Protein AF-A0A1S1PRV0-F1 (afdb_monomer_lite)

Organism: NCBI:txid2599596

Sequence (69 aa):
MSLIHSLLEGLDDGDRDRTVGLINSSITADLENVAAGAGPARQVDVGTRSRARRSGGGSRSGSRSKSGR

Structure (mmCIF, N/CA/C/O backbone):
data_AF-A0A1S1PRV0-F1
#
_entry.id   AF-A0A1S1PRV0-F1
#
loop_
_atom_site.group_PDB
_atom_site.id
_atom_site.type_symbol
_atom_site.label_atom_id
_atom_site.label_alt_id
_atom_site.label_comp_id
_atom_site.label_asym_id
_atom_site.label_entity_id
_atom_site.label_seq_id
_atom_site.pdbx_PDB_ins_code
_atom_site.Cartn_x
_atom_site.Cartn_y
_atom_site.Cartn_z
_atom_site.occupancy
_atom_site.B_iso_or_equiv
_atom_site.auth_seq_id
_atom_site.auth_comp_id
_atom_site.auth_asym_id
_atom_site.auth_atom_id
_atom_site.pdbx_PDB_model_num
ATOM 1 N N . MET A 1 1 ? -4.159 -12.965 -12.919 1.00 56.22 1 MET A N 1
ATOM 2 C CA . MET A 1 1 ? -3.120 -11.931 -12.714 1.00 56.22 1 MET A CA 1
ATOM 3 C C . MET A 1 1 ? -3.201 -11.432 -11.280 1.00 56.22 1 MET A C 1
ATOM 5 O O . MET A 1 1 ? -4.309 -11.280 -10.784 1.00 56.22 1 MET A O 1
ATOM 9 N N . SER A 1 2 ? -2.064 -11.247 -10.605 1.00 81.12 2 SER A N 1
ATOM 10 C CA . SER A 1 2 ? -2.011 -10.729 -9.227 1.00 81.12 2 SER A CA 1
ATOM 11 C C . SER A 1 2 ? -1.981 -9.193 -9.233 1.00 81.12 2 SER A C 1
ATOM 13 O O . SER A 1 2 ? -1.384 -8.598 -10.128 1.00 81.12 2 SER A O 1
ATOM 15 N N . LEU A 1 3 ? -2.618 -8.556 -8.242 1.00 79.25 3 LEU A N 1
ATOM 16 C CA . LEU A 1 3 ? -2.641 -7.092 -8.079 1.00 79.25 3 LEU A CA 1
ATOM 17 C C . LEU A 1 3 ? -1.236 -6.487 -8.030 1.00 79.25 3 LEU A C 1
ATOM 19 O O . LEU A 1 3 ? -1.004 -5.429 -8.597 1.00 79.25 3 LEU A O 1
ATOM 23 N N . ILE A 1 4 ? -0.293 -7.189 -7.404 1.00 77.50 4 ILE A N 1
ATOM 24 C CA . ILE A 1 4 ? 1.104 -6.759 -7.310 1.00 77.50 4 ILE A CA 1
ATOM 25 C C . ILE A 1 4 ? 1.729 -6.689 -8.706 1.00 77.50 4 ILE A C 1
ATOM 27 O O . ILE A 1 4 ? 2.409 -5.725 -9.022 1.00 77.50 4 ILE A O 1
ATOM 31 N N . HIS A 1 5 ? 1.436 -7.650 -9.585 1.00 78.56 5 HIS A N 1
ATOM 32 C CA . HIS A 1 5 ? 1.926 -7.592 -10.963 1.00 78.56 5 HIS A CA 1
ATOM 33 C C . HIS A 1 5 ? 1.334 -6.422 -11.754 1.00 78.56 5 HIS A C 1
ATOM 35 O O . HIS A 1 5 ? 2.055 -5.832 -12.546 1.00 78.56 5 HIS A O 1
ATOM 41 N N . 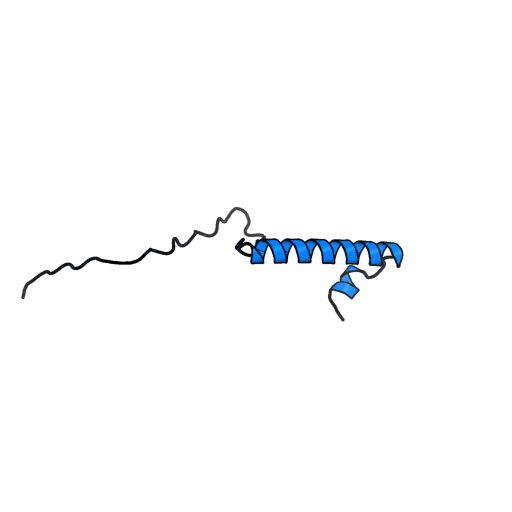SER A 1 6 ? 0.064 -6.073 -11.523 1.00 81.12 6 SER A N 1
ATOM 42 C CA . SER A 1 6 ? -0.579 -4.922 -12.173 1.00 81.12 6 SER A CA 1
ATOM 43 C C . SER A 1 6 ? -0.046 -3.582 -11.654 1.00 81.12 6 SER A C 1
ATOM 45 O O . SER A 1 6 ? 0.124 -2.652 -12.431 1.00 81.12 6 SER A O 1
ATOM 47 N N . LEU A 1 7 ? 0.252 -3.481 -10.357 1.00 78.06 7 LEU A N 1
ATOM 48 C CA . LEU A 1 7 ? 0.829 -2.275 -9.751 1.00 78.06 7 LEU A CA 1
ATOM 49 C C . LEU A 1 7 ? 2.287 -2.040 -10.159 1.00 78.06 7 LEU A C 1
ATOM 51 O O . LEU A 1 7 ? 2.760 -0.910 -10.117 1.00 78.06 7 LEU A O 1
ATOM 55 N N . LEU A 1 8 ? 2.997 -3.109 -10.520 1.00 83.50 8 LEU A N 1
ATOM 56 C CA . LEU A 1 8 ? 4.417 -3.086 -10.871 1.00 83.50 8 LEU A CA 1
ATOM 57 C C . LEU A 1 8 ? 4.649 -3.214 -12.382 1.00 83.50 8 LEU A C 1
ATOM 59 O O . LEU A 1 8 ? 5.764 -3.510 -12.823 1.00 83.50 8 LEU A O 1
ATOM 63 N N . GLU A 1 9 ? 3.597 -3.072 -13.181 1.00 87.12 9 GLU A N 1
ATOM 64 C CA . GLU A 1 9 ? 3.675 -3.111 -14.635 1.00 87.12 9 GLU A CA 1
ATOM 65 C C . GLU A 1 9 ? 4.305 -1.810 -15.156 1.00 87.12 9 GLU A C 1
ATOM 67 O O . GLU A 1 9 ? 3.911 -0.717 -14.758 1.00 87.12 9 GLU A O 1
ATOM 72 N N . GLY A 1 10 ? 5.319 -1.921 -16.020 1.00 83.75 10 GLY A N 1
ATOM 73 C CA . GLY A 1 10 ? 6.035 -0.764 -16.577 1.00 83.75 10 GLY A CA 1
ATOM 74 C C . GLY A 1 10 ? 7.159 -0.186 -15.706 1.00 83.75 10 GLY A C 1
ATOM 75 O O . GLY A 1 10 ? 7.830 0.738 -16.156 1.00 83.75 10 GLY A O 1
ATOM 76 N N . LEU A 1 11 ? 7.396 -0.729 -14.507 1.00 85.19 11 LEU A N 1
ATOM 77 C CA . LEU A 1 11 ? 8.596 -0.428 -13.717 1.00 85.19 11 LEU A CA 1
ATOM 78 C C . LEU A 1 11 ? 9.784 -1.259 -14.201 1.00 85.19 11 LEU A C 1
ATOM 80 O O . LEU A 1 11 ? 9.612 -2.420 -14.586 1.00 85.19 11 LEU A O 1
ATOM 84 N N . ASP A 1 12 ? 10.978 -0.670 -14.141 1.00 88.69 12 ASP A N 1
ATOM 85 C CA . ASP A 1 12 ? 12.213 -1.429 -14.300 1.00 88.69 12 ASP A CA 1
ATOM 86 C C . ASP A 1 12 ? 12.449 -2.361 -13.099 1.00 88.69 12 ASP A C 1
ATOM 88 O O . ASP A 1 12 ? 11.786 -2.260 -12.061 1.00 88.69 12 ASP A O 1
ATOM 92 N N . ASP A 1 13 ? 13.364 -3.319 -13.251 1.00 85.31 13 ASP A N 1
ATOM 93 C CA . ASP A 1 13 ? 13.585 -4.353 -12.236 1.00 85.31 13 ASP A CA 1
ATOM 94 C C . ASP A 1 13 ? 14.061 -3.765 -10.892 1.00 85.31 13 ASP A C 1
ATOM 96 O O . ASP A 1 13 ? 13.681 -4.260 -9.830 1.00 85.31 13 ASP A O 1
ATOM 100 N N . GLY A 1 14 ? 14.825 -2.665 -10.915 1.00 86.50 14 GLY A N 1
ATOM 101 C CA . GLY A 1 14 ? 15.320 -2.009 -9.702 1.00 86.50 14 GLY A CA 1
ATOM 102 C C . GLY A 1 14 ? 14.218 -1.278 -8.933 1.00 86.50 14 GLY A C 1
ATOM 103 O O . GLY A 1 14 ? 14.093 -1.427 -7.712 1.00 86.50 14 GLY A O 1
ATOM 104 N N . ASP A 1 15 ? 13.380 -0.526 -9.641 1.00 86.69 15 ASP A N 1
ATOM 105 C CA . ASP A 1 15 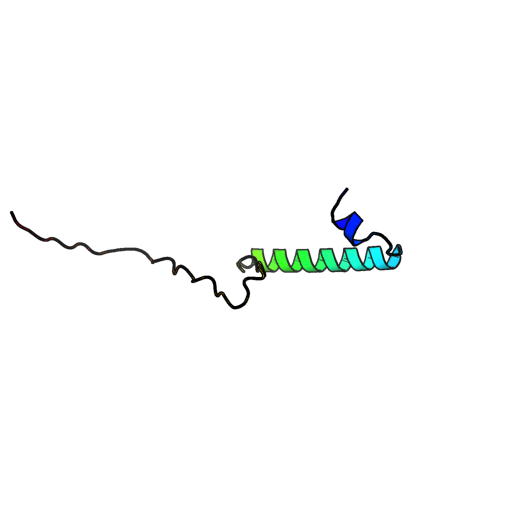? 12.227 0.167 -9.074 1.00 86.69 15 ASP A CA 1
ATOM 106 C C . ASP A 1 15 ? 11.148 -0.815 -8.623 1.00 86.69 15 ASP A C 1
ATOM 108 O O . ASP A 1 15 ? 10.492 -0.597 -7.597 1.00 86.69 15 ASP A O 1
ATOM 112 N N . ARG A 1 16 ? 10.994 -1.936 -9.333 1.00 88.12 16 ARG A N 1
ATOM 113 C CA . ARG A 1 16 ? 10.123 -3.038 -8.930 1.00 88.12 16 ARG A CA 1
ATOM 114 C C . ARG A 1 16 ? 10.557 -3.614 -7.587 1.00 88.12 16 ARG A C 1
ATOM 116 O O . ARG A 1 16 ? 9.734 -3.662 -6.671 1.00 88.12 16 ARG A O 1
ATOM 123 N N . ASP A 1 17 ? 11.822 -3.992 -7.438 1.00 88.06 17 ASP A N 1
ATOM 124 C CA . ASP A 1 17 ? 12.338 -4.572 -6.193 1.00 88.06 17 ASP A CA 1
ATOM 125 C C . ASP A 1 17 ? 12.231 -3.588 -5.025 1.00 88.06 17 ASP A C 1
ATOM 127 O O . ASP A 1 17 ? 11.779 -3.943 -3.929 1.00 88.06 17 ASP A O 1
ATOM 131 N N . ARG A 1 18 ? 12.552 -2.314 -5.272 1.00 88.75 18 ARG A N 1
ATOM 132 C CA . ARG A 1 18 ? 12.386 -1.248 -4.282 1.00 88.75 18 ARG A CA 1
ATOM 133 C C . ARG A 1 18 ? 10.927 -1.093 -3.853 1.00 88.75 18 ARG A C 1
ATOM 135 O O . ARG A 1 18 ? 10.648 -0.990 -2.658 1.00 88.75 18 ARG A O 1
ATOM 142 N N . THR A 1 19 ? 9.997 -1.091 -4.803 1.00 88.44 19 THR A N 1
ATOM 143 C CA . THR A 1 19 ? 8.563 -0.915 -4.532 1.00 88.44 19 THR A CA 1
ATOM 144 C C . THR A 1 19 ? 7.994 -2.109 -3.770 1.00 88.44 19 THR A C 1
ATOM 146 O O . THR A 1 19 ? 7.272 -1.922 -2.790 1.00 88.44 19 THR A O 1
ATOM 149 N N . VAL A 1 20 ? 8.376 -3.333 -4.142 1.00 90.06 20 VAL A N 1
ATOM 150 C CA . VAL A 1 20 ? 8.026 -4.552 -3.395 1.00 90.06 20 VAL A CA 1
ATOM 151 C C . VAL A 1 20 ? 8.553 -4.479 -1.961 1.00 90.06 20 VAL A C 1
ATOM 153 O O . VAL A 1 20 ? 7.816 -4.782 -1.022 1.00 90.06 20 VAL A O 1
ATOM 156 N N . GLY A 1 21 ? 9.793 -4.022 -1.772 1.00 90.50 21 GLY A N 1
ATOM 157 C CA . GLY A 1 21 ? 10.379 -3.825 -0.446 1.00 90.50 21 GLY A CA 1
ATOM 158 C C . GLY A 1 21 ? 9.578 -2.850 0.422 1.00 90.50 21 GLY A C 1
ATOM 159 O O . GLY A 1 21 ? 9.292 -3.146 1.585 1.00 90.50 21 GLY A O 1
ATOM 160 N N . LEU A 1 22 ? 9.153 -1.717 -0.147 1.00 91.94 22 LEU A N 1
ATOM 161 C CA . LEU A 1 22 ? 8.326 -0.727 0.552 1.00 91.94 22 LEU A CA 1
ATOM 162 C C . LEU A 1 22 ? 6.954 -1.293 0.944 1.00 91.94 22 LEU A C 1
ATOM 164 O O . LEU A 1 22 ? 6.521 -1.109 2.083 1.00 91.94 22 LEU A O 1
ATOM 168 N N . ILE A 1 23 ? 6.297 -2.019 0.033 1.00 88.38 23 ILE A N 1
ATOM 169 C CA . ILE A 1 23 ? 4.998 -2.659 0.290 1.00 88.38 23 ILE A CA 1
ATOM 170 C C . ILE A 1 23 ? 5.116 -3.667 1.439 1.00 88.38 23 ILE A C 1
ATOM 172 O O . ILE A 1 23 ? 4.326 -3.625 2.381 1.00 88.38 23 ILE A O 1
ATOM 176 N N . ASN A 1 24 ? 6.125 -4.540 1.402 1.00 91.50 24 ASN A N 1
ATOM 177 C CA . ASN A 1 24 ? 6.323 -5.561 2.432 1.00 91.50 24 ASN A CA 1
ATOM 178 C C . ASN A 1 24 ? 6.620 -4.953 3.810 1.00 91.50 24 ASN A C 1
ATOM 180 O O . ASN A 1 24 ? 6.089 -5.424 4.819 1.00 91.50 24 ASN A O 1
ATOM 184 N N . SER A 1 25 ? 7.429 -3.890 3.854 1.00 91.38 25 SER A N 1
ATOM 185 C CA . SER A 1 25 ? 7.723 -3.154 5.089 1.00 91.38 25 SER A CA 1
ATOM 186 C C . SER A 1 25 ? 6.455 -2.542 5.695 1.00 91.38 25 SER A C 1
ATOM 188 O O . SER A 1 25 ? 6.167 -2.752 6.873 1.00 91.38 25 SER A O 1
ATOM 190 N N . SER A 1 26 ? 5.635 -1.879 4.870 1.00 87.31 26 SER A N 1
ATOM 191 C CA . SER A 1 26 ? 4.357 -1.298 5.304 1.00 87.31 26 SER A CA 1
ATOM 192 C C . SER A 1 26 ? 3.395 -2.356 5.845 1.00 87.31 26 SER A C 1
ATOM 194 O O . SER A 1 26 ? 2.812 -2.165 6.907 1.00 87.31 26 SER A O 1
ATOM 196 N N . ILE A 1 27 ? 3.250 -3.487 5.145 1.00 88.31 27 ILE A N 1
ATOM 197 C CA . ILE A 1 27 ? 2.367 -4.579 5.579 1.00 88.31 27 ILE A CA 1
ATOM 198 C C . ILE A 1 27 ? 2.831 -5.141 6.923 1.00 88.31 27 ILE A C 1
ATOM 200 O O . ILE A 1 27 ? 2.008 -5.395 7.798 1.00 88.31 27 ILE A O 1
ATOM 204 N N . THR A 1 28 ? 4.138 -5.327 7.102 1.00 90.88 28 THR A N 1
ATOM 205 C CA . THR A 1 28 ? 4.692 -5.860 8.353 1.00 90.88 28 THR A CA 1
ATOM 206 C C . THR A 1 28 ? 4.398 -4.922 9.520 1.00 90.88 28 THR A C 1
ATOM 208 O O . THR A 1 28 ? 3.869 -5.369 10.536 1.00 90.88 28 THR A O 1
ATOM 211 N N . ALA A 1 29 ? 4.634 -3.620 9.345 1.00 88.19 29 ALA A N 1
ATOM 212 C CA . ALA A 1 29 ? 4.323 -2.615 10.359 1.00 88.19 29 ALA A CA 1
ATOM 213 C C . ALA A 1 29 ? 2.823 -2.582 10.706 1.00 88.19 29 ALA A C 1
ATOM 215 O O . ALA A 1 29 ? 2.449 -2.499 11.877 1.00 88.19 29 ALA A O 1
ATOM 216 N N . ASP A 1 30 ? 1.944 -2.699 9.709 1.00 84.25 30 ASP A N 1
ATOM 217 C CA . ASP A 1 30 ? 0.497 -2.762 9.934 1.00 84.25 30 ASP A CA 1
ATOM 218 C C . ASP A 1 30 ? 0.093 -4.016 10.717 1.00 84.25 30 ASP A C 1
ATOM 220 O O . ASP A 1 30 ? -0.729 -3.938 11.634 1.00 84.25 30 ASP A O 1
ATOM 224 N N . LEU A 1 31 ? 0.683 -5.172 10.398 1.00 86.19 31 LEU A N 1
ATOM 225 C CA . LEU A 1 31 ? 0.433 -6.422 11.116 1.00 86.19 31 LEU A CA 1
ATOM 226 C C . LEU A 1 31 ? 0.922 -6.357 12.566 1.00 86.19 31 LEU A C 1
ATOM 228 O O . LEU A 1 31 ? 0.209 -6.815 13.457 1.00 86.19 31 LEU A O 1
ATOM 232 N N . GLU A 1 32 ? 2.088 -5.761 12.817 1.00 87.69 32 GLU A N 1
ATOM 233 C CA . GLU A 1 32 ? 2.611 -5.533 14.169 1.00 87.69 32 GLU A CA 1
ATOM 234 C C . GLU A 1 32 ? 1.696 -4.612 14.981 1.00 87.69 32 GLU A C 1
ATOM 236 O O . GLU A 1 32 ? 1.344 -4.929 16.119 1.00 87.69 32 GLU A O 1
ATOM 241 N N . ASN A 1 33 ? 1.229 -3.515 14.382 1.00 82.62 33 ASN A N 1
ATOM 242 C CA . ASN A 1 33 ? 0.282 -2.602 15.020 1.00 82.62 33 ASN A CA 1
ATOM 243 C C . ASN A 1 33 ? -1.041 -3.304 15.358 1.00 82.62 33 ASN A C 1
ATOM 245 O O . ASN A 1 33 ? -1.580 -3.130 16.455 1.00 82.62 33 ASN A O 1
ATOM 249 N N . VAL A 1 34 ? -1.554 -4.138 14.448 1.00 81.44 34 VAL A N 1
ATOM 250 C CA . VAL A 1 34 ? -2.760 -4.941 14.693 1.00 81.44 34 VAL A CA 1
ATOM 251 C C . VAL A 1 34 ? -2.531 -5.968 15.802 1.00 81.44 34 VAL A C 1
ATOM 253 O O . VAL A 1 34 ? -3.383 -6.113 16.681 1.00 81.44 34 VAL A O 1
ATOM 256 N N . ALA A 1 35 ? -1.381 -6.645 15.812 1.00 81.56 35 ALA A N 1
ATOM 257 C CA . ALA A 1 35 ? -1.006 -7.588 16.865 1.00 81.56 35 ALA A CA 1
ATOM 258 C C . ALA A 1 35 ? -0.873 -6.906 18.238 1.00 81.56 35 ALA A C 1
ATOM 260 O O . A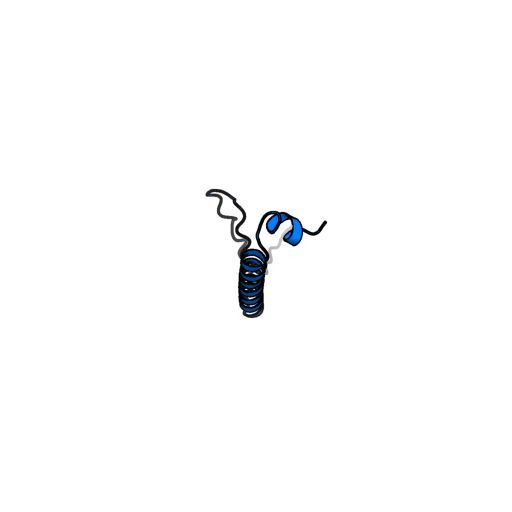LA A 1 35 ? -1.258 -7.488 19.251 1.00 81.56 35 ALA A O 1
ATOM 261 N N . ALA A 1 36 ? -0.421 -5.649 18.273 1.00 83.44 36 ALA A N 1
ATOM 262 C CA . ALA A 1 36 ? -0.383 -4.808 19.470 1.00 83.44 36 ALA A CA 1
ATOM 263 C C . ALA A 1 36 ? -1.776 -4.332 19.942 1.00 83.44 36 ALA A C 1
ATOM 265 O O . ALA A 1 36 ? -1.885 -3.598 20.925 1.00 83.44 36 ALA A O 1
ATOM 266 N N . GLY A 1 37 ? -2.853 -4.751 19.270 1.00 76.00 37 GLY A N 1
ATOM 267 C CA . GLY A 1 37 ? -4.231 -4.436 19.637 1.00 76.00 37 GLY A CA 1
ATOM 268 C C . GLY A 1 37 ? -4.778 -3.161 18.997 1.00 76.00 37 GLY A C 1
ATOM 269 O O . GLY A 1 37 ? -5.896 -2.754 19.328 1.00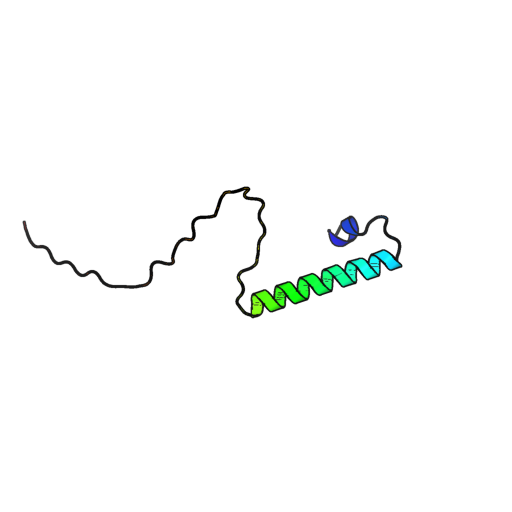 76.00 37 GLY A O 1
ATOM 270 N N . ALA A 1 38 ? -4.050 -2.534 18.065 1.00 72.06 38 ALA A N 1
ATOM 271 C CA . ALA A 1 38 ? -4.628 -1.479 17.245 1.00 72.06 38 ALA A CA 1
ATOM 272 C C . ALA A 1 38 ? -5.687 -2.092 16.313 1.00 72.06 38 ALA A C 1
ATOM 274 O O . ALA A 1 38 ? -5.430 -3.038 15.570 1.00 72.06 38 ALA A O 1
ATOM 275 N N . GLY A 1 39 ? -6.915 -1.571 16.341 1.00 68.69 39 GLY A N 1
ATOM 276 C CA . GLY A 1 39 ? -7.928 -1.982 15.369 1.00 68.69 39 GLY A CA 1
ATOM 277 C C . GLY A 1 39 ? -7.440 -1.667 13.947 1.00 68.69 39 GLY A C 1
ATOM 278 O O . GLY A 1 39 ? -6.876 -0.588 13.761 1.00 68.69 39 GLY A O 1
ATOM 279 N N . PRO A 1 40 ? -7.662 -2.541 12.942 1.00 63.78 40 PRO A N 1
ATOM 280 C CA . PRO A 1 40 ? -7.222 -2.284 11.574 1.00 63.78 40 PRO A CA 1
ATOM 281 C C . PRO A 1 40 ? -7.684 -0.899 11.114 1.00 63.78 40 PRO A C 1
ATOM 283 O O . PRO A 1 40 ? -8.893 -0.646 11.035 1.00 63.78 40 PRO A O 1
ATOM 286 N N . ALA A 1 41 ? -6.736 -0.003 10.830 1.00 63.38 41 ALA A N 1
ATOM 287 C CA . ALA A 1 41 ? -7.012 1.355 10.379 1.00 63.38 41 ALA A CA 1
ATOM 288 C C . ALA A 1 41 ? -7.485 1.319 8.921 1.00 63.38 41 ALA A C 1
ATOM 290 O O . ALA A 1 41 ? -6.771 1.662 7.986 1.00 63.38 41 ALA A O 1
ATOM 291 N N . ARG A 1 42 ? -8.718 0.854 8.706 1.00 63.84 42 ARG A N 1
ATOM 292 C CA . ARG A 1 42 ? -9.368 0.934 7.400 1.00 63.84 42 ARG A CA 1
ATOM 293 C C . ARG A 1 42 ? -9.717 2.393 7.160 1.00 63.84 42 ARG A C 1
ATOM 295 O O . ARG A 1 42 ? -10.775 2.852 7.593 1.00 63.84 42 ARG A O 1
ATOM 302 N N . GLN A 1 43 ? -8.826 3.110 6.484 1.00 56.28 43 GLN A N 1
ATOM 303 C CA . GLN A 1 43 ? -9.122 4.429 5.949 1.00 56.28 43 GLN A CA 1
ATOM 304 C C . GLN A 1 43 ? -10.118 4.253 4.798 1.00 56.28 43 GLN A C 1
ATOM 306 O O . GLN A 1 43 ? -9.766 4.136 3.631 1.00 56.28 43 GLN A O 1
ATOM 311 N N . VAL A 1 44 ? -11.391 4.127 5.158 1.00 62.69 44 VAL A N 1
ATOM 312 C CA . VAL A 1 44 ? -12.496 4.241 4.214 1.00 62.69 44 VAL A CA 1
ATOM 313 C C . VAL A 1 44 ? -12.704 5.725 3.950 1.00 62.69 44 VAL A C 1
ATOM 315 O O . VAL A 1 44 ? -12.818 6.499 4.900 1.00 62.69 44 VAL A O 1
ATOM 318 N N . ASP A 1 45 ? -12.743 6.127 2.682 1.00 59.03 45 ASP A N 1
ATOM 319 C CA . ASP A 1 45 ? -13.191 7.470 2.323 1.00 59.03 45 ASP A CA 1
ATOM 320 C C . ASP A 1 45 ? -14.686 7.579 2.656 1.00 59.03 45 ASP A C 1
ATOM 322 O O . ASP A 1 45 ? -15.561 7.145 1.909 1.00 59.03 45 ASP A O 1
ATOM 326 N N . VAL A 1 46 ? -14.983 8.043 3.867 1.00 56.69 46 VAL A N 1
ATOM 327 C CA . VAL A 1 46 ? -16.350 8.279 4.349 1.00 56.69 46 VAL A CA 1
ATOM 328 C C . VAL A 1 46 ? -16.717 9.761 4.289 1.00 56.69 46 VAL A C 1
ATOM 330 O O . VAL A 1 46 ? -17.755 10.156 4.826 1.00 56.69 46 VAL A O 1
ATOM 333 N N . GLY A 1 47 ? -15.891 10.605 3.656 1.00 62.97 47 GLY A N 1
ATOM 334 C CA . GLY A 1 47 ? -15.985 12.051 3.834 1.00 62.97 47 GLY A CA 1
ATOM 335 C C . GLY A 1 47 ? -16.018 12.424 5.326 1.00 62.97 47 GLY A C 1
ATOM 336 O O . GLY A 1 47 ? -15.527 11.694 6.186 1.00 62.97 47 GLY A O 1
ATOM 337 N N . THR A 1 48 ? -16.667 13.530 5.684 1.00 63.09 48 THR A N 1
ATOM 338 C CA . THR A 1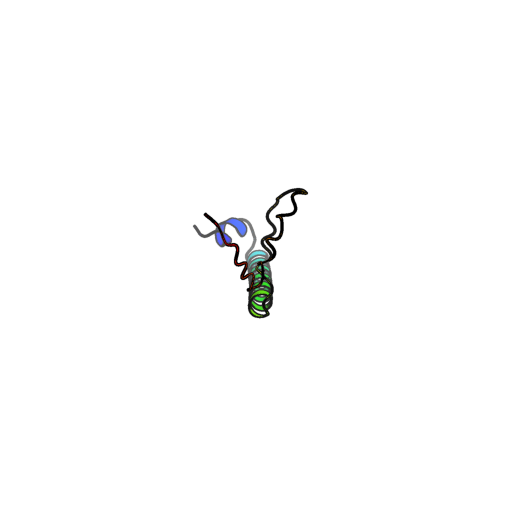 48 ? -16.804 13.986 7.084 1.00 63.09 48 THR A CA 1
ATOM 339 C C . THR A 1 48 ? -17.733 13.119 7.950 1.00 63.09 48 THR A C 1
ATOM 341 O O . THR A 1 48 ? -18.056 13.490 9.082 1.00 63.09 48 THR A O 1
ATOM 344 N N . ARG A 1 49 ? -18.193 11.955 7.463 1.00 57.16 49 ARG A N 1
ATOM 345 C CA . ARG A 1 49 ? -19.063 11.067 8.242 1.00 57.16 49 ARG A CA 1
ATOM 346 C C . ARG A 1 49 ? -18.252 10.257 9.243 1.00 57.16 49 ARG A C 1
ATOM 348 O O . ARG A 1 49 ? -17.832 9.131 8.985 1.00 57.16 49 ARG A O 1
ATOM 355 N N . SER A 1 50 ? -18.141 10.798 10.450 1.00 60.12 50 SER A N 1
ATOM 356 C CA . SER A 1 50 ? -17.771 10.023 11.632 1.00 60.12 50 SER A CA 1
ATOM 357 C C . SER A 1 50 ? -18.745 8.857 11.814 1.00 60.12 50 SER A C 1
ATOM 359 O O . SER A 1 50 ? -19.934 9.049 12.080 1.00 60.12 50 SER A O 1
ATOM 361 N N . ARG A 1 51 ? -18.243 7.623 11.687 1.00 62.31 51 ARG A N 1
ATOM 362 C CA . ARG A 1 51 ? -18.993 6.421 12.063 1.00 62.31 51 ARG A CA 1
ATOM 363 C C . ARG A 1 51 ? -19.271 6.507 13.562 1.00 62.31 51 ARG A C 1
ATOM 365 O O . ARG A 1 51 ? -18.335 6.466 14.359 1.00 62.31 51 ARG A O 1
ATOM 372 N N . ALA A 1 52 ? -20.543 6.641 13.938 1.00 62.66 52 ALA A N 1
ATOM 373 C CA . ALA A 1 52 ? -20.960 6.650 15.334 1.00 62.66 52 ALA A CA 1
ATOM 374 C C . ALA A 1 52 ? -20.358 5.430 16.044 1.00 62.66 52 ALA A C 1
ATOM 376 O O . ALA A 1 52 ? -20.649 4.281 15.697 1.00 62.66 52 ALA A O 1
ATOM 377 N N . ARG A 1 53 ? -19.471 5.688 17.010 1.00 62.75 53 ARG A N 1
ATOM 378 C CA . ARG A 1 53 ? -18.922 4.653 17.879 1.00 62.75 53 ARG A CA 1
ATOM 379 C C . ARG A 1 53 ? -20.099 4.100 18.668 1.00 62.75 53 ARG A C 1
ATOM 381 O O . ARG A 1 53 ? -20.623 4.779 19.546 1.00 62.75 53 ARG A O 1
ATOM 388 N N . ARG A 1 54 ? -20.539 2.881 18.345 1.00 60.09 54 ARG A N 1
ATOM 389 C CA . ARG A 1 54 ? -21.352 2.100 19.275 1.00 60.09 54 ARG A CA 1
ATOM 390 C C . ARG A 1 54 ? -20.462 1.869 20.485 1.00 60.09 54 ARG A C 1
ATOM 392 O O . ARG A 1 54 ? -19.583 1.012 20.443 1.00 60.09 54 ARG A O 1
ATOM 399 N N . SER A 1 55 ? -20.637 2.685 21.521 1.00 52.38 55 SER A N 1
ATOM 400 C CA . SER A 1 55 ? -20.174 2.335 22.851 1.00 52.38 55 SER A CA 1
ATOM 401 C C . SER A 1 55 ? -20.748 0.952 23.122 1.00 52.38 55 SER A C 1
ATOM 403 O O . SER A 1 55 ? -21.963 0.749 23.093 1.00 52.38 55 SER A O 1
ATOM 405 N N . GLY A 1 56 ? -19.863 -0.033 23.263 1.00 52.75 56 GLY A N 1
ATOM 406 C CA . GLY A 1 56 ? -20.238 -1.310 23.836 1.00 52.75 56 GLY A CA 1
ATOM 407 C C . GLY A 1 56 ? -20.841 -0.987 25.191 1.00 52.75 56 GLY A C 1
ATOM 408 O O . GLY A 1 56 ? -20.115 -0.616 26.110 1.00 52.75 56 GLY A O 1
ATOM 409 N N . GLY A 1 57 ? -22.172 -1.012 25.261 1.00 47.81 57 GLY A N 1
ATOM 410 C CA . GLY A 1 57 ? -22.922 -0.845 26.489 1.00 47.81 57 GLY A CA 1
ATOM 411 C C . GLY A 1 57 ? -22.481 -1.952 27.422 1.00 47.81 57 GLY A C 1
ATOM 412 O O . GLY A 1 57 ? -22.899 -3.100 27.274 1.00 47.81 57 GLY A O 1
ATOM 413 N N . GLY A 1 58 ? -21.566 -1.603 28.321 1.00 47.28 58 GLY A N 1
ATOM 414 C CA . GLY A 1 58 ? -21.135 -2.461 29.399 1.00 47.28 58 GLY A CA 1
ATOM 415 C C . GLY A 1 58 ? -22.360 -2.924 30.173 1.00 47.28 58 GLY A C 1
ATOM 416 O O . GLY A 1 58 ? -23.136 -2.122 30.676 1.00 47.28 58 GLY A O 1
ATOM 417 N N . SER A 1 59 ? -22.527 -4.239 30.204 1.00 49.81 59 SER A N 1
ATOM 418 C CA . SER A 1 59 ? -22.801 -5.010 31.406 1.00 49.81 59 SER A CA 1
ATOM 419 C C . SER A 1 59 ? -23.648 -4.354 32.507 1.00 49.81 59 SER A C 1
ATOM 421 O O . SER A 1 59 ? -23.149 -3.576 33.312 1.00 49.81 59 SER A O 1
ATOM 423 N N . ARG A 1 60 ? -24.833 -4.957 32.666 1.00 52.97 60 ARG A N 1
ATOM 424 C CA . ARG A 1 60 ? -25.491 -5.337 33.932 1.00 52.97 60 ARG A CA 1
ATOM 425 C C . ARG A 1 60 ? -26.419 -4.329 34.620 1.00 52.97 60 ARG A C 1
ATOM 427 O O . ARG A 1 60 ? -26.079 -3.193 34.907 1.00 52.97 60 ARG A O 1
ATOM 434 N N . SER A 1 61 ? -27.510 -4.940 35.089 1.00 50.12 61 SER A N 1
ATOM 435 C CA . SER A 1 61 ? -28.252 -4.636 36.314 1.00 50.12 61 SER A CA 1
ATOM 436 C C . SER A 1 61 ? -29.289 -3.518 36.243 1.00 50.12 61 SER A C 1
ATOM 438 O O . SER A 1 61 ? -28.991 -2.332 36.315 1.00 50.12 61 SER A O 1
ATOM 440 N N . GLY A 1 62 ? -30.550 -3.942 36.209 1.00 50.53 62 GLY A N 1
ATOM 441 C CA . GLY A 1 62 ? -31.708 -3.085 36.412 1.00 50.53 62 GLY A CA 1
ATOM 442 C C . GLY A 1 62 ? -32.943 -3.905 36.756 1.00 50.53 62 GLY A C 1
ATOM 443 O O . GLY A 1 62 ? -33.935 -3.850 36.0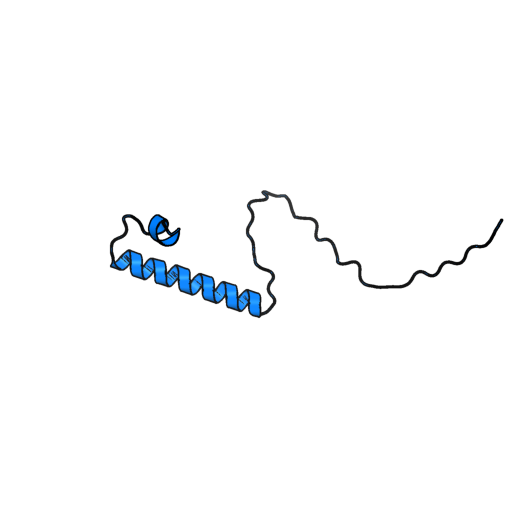40 1.00 50.53 62 GLY A O 1
ATOM 444 N N . SER A 1 63 ? -32.877 -4.687 37.838 1.00 54.88 63 SER A N 1
ATOM 445 C CA . SER A 1 63 ? -34.069 -5.214 38.501 1.00 54.88 63 SER A CA 1
ATOM 446 C C . SER A 1 63 ? -35.023 -4.058 38.817 1.00 54.88 63 SER A C 1
ATOM 448 O O . SER A 1 63 ? -34.710 -3.199 39.644 1.00 54.88 63 SER A O 1
ATOM 450 N N . ARG A 1 64 ? -36.195 -4.030 38.187 1.00 55.94 64 ARG A N 1
ATOM 451 C CA . ARG A 1 64 ? -37.324 -3.225 38.657 1.00 55.94 64 ARG A CA 1
ATOM 452 C C . ARG A 1 64 ? -38.578 -4.078 38.671 1.00 55.94 64 ARG A C 1
ATOM 454 O O . ARG A 1 64 ? -39.266 -4.228 37.669 1.00 55.94 64 ARG A O 1
ATOM 461 N N . SER A 1 65 ? -38.853 -4.607 39.860 1.00 48.44 65 SER A N 1
ATOM 462 C CA . SER A 1 65 ? -40.193 -4.927 40.329 1.00 48.44 65 SER A CA 1
ATOM 463 C C . SER A 1 65 ? -41.159 -3.793 39.984 1.00 48.44 65 SER A C 1
ATOM 465 O O . SER A 1 65 ? -40.890 -2.639 40.327 1.00 48.44 65 SER A O 1
ATOM 467 N N . LYS A 1 66 ? -42.316 -4.115 39.400 1.00 50.84 66 LYS A N 1
ATOM 468 C CA . LYS A 1 66 ? -43.549 -3.388 39.708 1.00 50.84 66 LYS A CA 1
ATOM 469 C C . LYS A 1 66 ? -44.771 -4.287 39.536 1.00 50.84 66 LYS A C 1
ATOM 471 O O . LYS A 1 66 ? -44.987 -4.894 38.496 1.00 50.84 66 LYS A O 1
ATOM 476 N N . SER A 1 67 ? -45.507 -4.349 40.632 1.00 48.72 67 SER A N 1
ATOM 477 C CA . SER A 1 67 ? -46.806 -4.949 40.875 1.00 48.72 67 SER A CA 1
ATOM 478 C C . SER A 1 67 ? -47.928 -4.413 39.978 1.00 48.72 67 SER A C 1
ATOM 480 O O . SER A 1 67 ? -47.931 -3.238 39.612 1.00 48.72 67 SER A O 1
ATOM 482 N N . GLY A 1 68 ? -48.950 -5.254 39.788 1.00 49.09 68 GLY A N 1
ATOM 483 C CA . GLY A 1 68 ? -50.349 -4.817 39.782 1.00 49.09 68 GLY A CA 1
ATOM 484 C C . GLY A 1 68 ? -51.081 -4.876 38.443 1.00 49.09 68 GLY A C 1
ATOM 485 O O . GLY A 1 68 ? -51.098 -3.888 37.714 1.00 49.09 68 GLY A O 1
ATOM 486 N N . ARG A 1 69 ? -51.797 -5.976 38.199 1.00 48.69 69 ARG A N 1
ATOM 487 C CA . ARG A 1 69 ? -53.269 -6.041 38.238 1.00 48.69 69 ARG A CA 1
ATOM 488 C C . ARG A 1 69 ? -53.737 -7.482 38.094 1.00 48.69 69 ARG A C 1
ATOM 490 O O . ARG A 1 69 ? -53.142 -8.196 37.263 1.00 48.69 69 ARG A O 1
#

Foldseek 3Di:
DDPLCVVCPPPDPVVSVVVVVVVVVVVVVQVVCVVVVPDRPPPDPPPPDDDPPPPPPDDDDDDDDDDDD

Radius of gyration: 24.09 Å; chains: 1; bounding box: 69×26×58 Å

Secondary structure (DSSP, 8-state):
--HHHHHTTT--HHHHHHHHHHHHHHHHHHHHHHHTTPPP------TT---------------------

pLDDT: mean 71.76, std 15.34, range [47.28, 91.94]